Protein AF-A0A536HUK1-F1 (afdb_monomer_lite)

Secondary structure (DSSP, 8-state):
--B--SSHHHHHHHHHTT--EEPPPEEESS-TT-SEEEEEEEES-HHHHHHHHHHTT--GGGEEEEEEE-TTS--GGG--EEEEEEEEEEGGGGGGTS-HHHHHHHHHHHHH----

Radius of gyration: 14.63 Å; chains: 1; bounding box: 37×31×36 Å

pLDDT: mean 91.54, std 10.5, range [46.22, 98.62]

Structure (mmCIF, N/CA/C/O backbone):
data_AF-A0A536HUK1-F1
#
_entry.id   AF-A0A536HUK1-F1
#
loop_
_atom_site.group_PDB
_atom_site.id
_atom_site.type_symbol
_atom_site.label_atom_id
_atom_site.label_alt_id
_atom_site.label_comp_id
_atom_site.label_asym_id
_atom_site.label_entity_id
_atom_site.label_seq_id
_atom_site.pdbx_PDB_ins_code
_atom_site.Cartn_x
_atom_site.Cartn_y
_atom_site.Cartn_z
_atom_site.occupancy
_atom_site.B_iso_or_equiv
_atom_site.auth_seq_id
_atom_site.auth_comp_id
_atom_site.auth_asym_id
_atom_site.auth_atom_id
_atom_site.pdbx_PDB_model_num
ATOM 1 N N . MET A 1 1 ? -8.878 -3.269 -7.051 1.00 89.81 1 MET A N 1
ATOM 2 C CA . MET A 1 1 ? -8.559 -3.453 -5.617 1.00 89.81 1 MET A CA 1
ATOM 3 C C . MET A 1 1 ? -7.068 -3.739 -5.461 1.00 89.81 1 MET A C 1
ATOM 5 O O . MET A 1 1 ? -6.491 -4.218 -6.433 1.00 89.81 1 MET A O 1
ATOM 9 N N . PRO A 1 2 ? -6.446 -3.424 -4.310 1.00 97.44 2 PRO A N 1
ATOM 10 C CA . PRO A 1 2 ? -5.076 -3.835 -3.996 1.00 97.44 2 PRO A CA 1
ATOM 11 C C . PRO A 1 2 ? -4.906 -5.360 -4.002 1.00 97.44 2 PRO A C 1
ATOM 13 O O . PRO A 1 2 ? -5.822 -6.072 -3.597 1.00 97.44 2 PRO A O 1
ATOM 16 N N . GLN A 1 3 ? -3.751 -5.850 -4.453 1.00 97.75 3 GLN A N 1
ATOM 17 C CA . GLN A 1 3 ? -3.439 -7.277 -4.585 1.00 97.75 3 GLN A CA 1
ATOM 18 C C . GLN A 1 3 ? -2.298 -7.701 -3.657 1.00 97.75 3 GLN A C 1
ATOM 20 O O . GLN A 1 3 ? -1.313 -6.975 -3.496 1.00 97.75 3 GLN A O 1
ATOM 25 N N . LYS A 1 4 ? -2.433 -8.893 -3.068 1.00 96.75 4 LYS A N 1
ATOM 26 C CA . LYS A 1 4 ? -1.408 -9.558 -2.253 1.00 96.75 4 LYS A CA 1
ATOM 27 C C . LYS A 1 4 ? -0.551 -10.463 -3.136 1.00 96.75 4 LYS A C 1
ATOM 29 O O . LYS A 1 4 ? -1.032 -10.990 -4.132 1.00 96.75 4 LYS A O 1
ATOM 34 N N . PHE A 1 5 ? 0.701 -10.653 -2.739 1.00 96.31 5 PHE A N 1
ATOM 35 C CA . PHE A 1 5 ? 1.643 -11.550 -3.404 1.00 96.31 5 PHE A CA 1
ATOM 36 C C . PHE A 1 5 ? 2.460 -12.284 -2.348 1.00 96.31 5 PHE A C 1
ATOM 38 O O . PHE A 1 5 ? 2.890 -11.660 -1.374 1.00 96.31 5 PHE A O 1
ATOM 45 N N . ASP A 1 6 ? 2.731 -13.568 -2.576 1.00 92.62 6 ASP A N 1
ATOM 46 C CA . ASP A 1 6 ? 3.544 -14.382 -1.664 1.00 92.62 6 ASP A CA 1
ATOM 47 C C . ASP A 1 6 ? 4.983 -13.867 -1.588 1.00 92.62 6 ASP A C 1
ATOM 49 O O . ASP A 1 6 ? 5.594 -13.790 -0.520 1.00 92.62 6 ASP A O 1
ATOM 53 N N . ARG A 1 7 ? 5.533 -13.450 -2.734 1.00 94.75 7 ARG A N 1
ATOM 54 C CA . ARG A 1 7 ? 6.883 -12.894 -2.827 1.00 94.75 7 ARG A CA 1
ATOM 55 C C . ARG A 1 7 ? 6.814 -11.380 -2.958 1.00 94.75 7 ARG A C 1
ATOM 57 O O . ARG A 1 7 ? 6.181 -10.836 -3.862 1.00 94.75 7 ARG A O 1
ATOM 64 N N . ARG A 1 8 ? 7.595 -10.674 -2.130 1.00 94.50 8 ARG A N 1
ATOM 65 C CA . ARG A 1 8 ? 7.750 -9.208 -2.233 1.00 94.50 8 ARG A CA 1
ATOM 66 C C . ARG A 1 8 ? 8.218 -8.769 -3.619 1.00 94.50 8 ARG A C 1
ATOM 68 O O . ARG A 1 8 ? 7.869 -7.677 -4.049 1.00 94.50 8 ARG A O 1
ATOM 75 N N . ALA A 1 9 ? 9.006 -9.601 -4.301 1.00 94.69 9 ALA A N 1
ATOM 76 C CA . ALA A 1 9 ? 9.474 -9.305 -5.647 1.00 94.69 9 ALA A CA 1
ATOM 77 C C . ALA A 1 9 ? 8.315 -9.132 -6.641 1.00 94.69 9 ALA A C 1
ATOM 79 O O . ALA A 1 9 ? 8.316 -8.187 -7.424 1.00 94.69 9 ALA A O 1
ATOM 80 N N . ASP A 1 10 ? 7.295 -9.982 -6.567 1.00 97.19 10 ASP A N 1
ATOM 81 C CA . ASP A 1 10 ? 6.152 -9.911 -7.478 1.00 97.19 10 ASP A CA 1
ATOM 82 C C . ASP A 1 10 ? 5.282 -8.693 -7.170 1.00 97.19 10 ASP A C 1
ATOM 84 O O . ASP A 1 10 ? 4.898 -7.964 -8.080 1.00 97.19 10 ASP A O 1
ATOM 88 N N . GLY A 1 11 ? 5.116 -8.373 -5.885 1.00 97.50 11 GLY A N 1
ATOM 89 C CA . GLY A 1 11 ? 4.482 -7.128 -5.460 1.00 97.50 11 GLY A CA 1
ATOM 90 C C . GLY A 1 11 ? 5.205 -5.870 -5.953 1.00 97.50 11 GLY A C 1
ATOM 91 O O . GLY A 1 11 ? 4.563 -4.939 -6.435 1.00 97.50 11 GLY A O 1
ATOM 92 N N . PHE A 1 12 ? 6.542 -5.844 -5.913 1.00 96.25 12 PHE A N 1
ATOM 93 C CA . PHE A 1 12 ? 7.316 -4.736 -6.484 1.00 96.25 12 PHE A CA 1
ATOM 94 C C . PHE A 1 12 ? 7.138 -4.622 -8.000 1.00 96.25 12 PHE A C 1
ATOM 96 O O . PHE A 1 12 ? 6.951 -3.511 -8.487 1.00 96.25 12 PHE A O 1
ATOM 103 N N . ARG A 1 13 ? 7.170 -5.738 -8.741 1.00 96.50 13 ARG A N 1
ATOM 104 C CA . ARG A 1 13 ? 6.929 -5.734 -10.195 1.00 96.50 13 ARG A CA 1
ATOM 105 C C . ARG A 1 13 ? 5.527 -5.226 -10.522 1.00 96.50 13 ARG A C 1
ATOM 107 O O . ARG A 1 13 ? 5.382 -4.374 -11.389 1.00 96.50 13 ARG A O 1
ATOM 114 N N . HIS A 1 14 ? 4.525 -5.700 -9.786 1.00 97.81 14 HIS A N 1
ATOM 115 C CA . HIS A 1 14 ? 3.141 -5.267 -9.937 1.00 97.81 14 HIS A CA 1
ATOM 116 C C . HIS A 1 14 ? 2.972 -3.772 -9.646 1.00 97.81 14 HIS A C 1
ATOM 118 O O . HIS A 1 14 ? 2.333 -3.063 -10.413 1.00 97.81 14 HIS A O 1
ATOM 124 N N . ALA A 1 15 ? 3.574 -3.265 -8.568 1.00 98.00 15 ALA A N 1
ATOM 125 C CA . ALA A 1 15 ? 3.539 -1.840 -8.256 1.00 98.00 15 ALA A CA 1
ATOM 126 C C . ALA A 1 15 ? 4.258 -0.997 -9.320 1.00 98.00 15 ALA A C 1
ATOM 128 O O . ALA A 1 15 ? 3.753 0.055 -9.709 1.00 98.00 15 ALA A O 1
ATOM 129 N N . ALA A 1 16 ? 5.415 -1.458 -9.804 1.00 96.69 16 ALA A N 1
ATOM 130 C CA . ALA A 1 16 ? 6.200 -0.777 -10.831 1.00 96.69 16 ALA A CA 1
ATOM 131 C C . ALA A 1 16 ? 5.458 -0.675 -12.174 1.00 96.69 16 ALA A C 1
ATOM 133 O O . ALA A 1 16 ? 5.616 0.324 -12.867 1.00 96.69 16 ALA A O 1
ATOM 134 N N . SER A 1 17 ? 4.604 -1.648 -12.513 1.00 95.94 17 SER A N 1
ATOM 135 C CA . SER A 1 17 ? 3.728 -1.583 -13.693 1.00 95.94 17 SER A CA 1
ATOM 136 C C . SER A 1 17 ? 2.449 -0.756 -13.479 1.00 95.94 17 SER A C 1
ATOM 138 O O . SER A 1 17 ? 1.556 -0.766 -14.324 1.00 95.94 17 SER A O 1
ATOM 140 N N . GLY A 1 18 ? 2.338 -0.044 -12.352 1.00 96.62 18 GLY A N 1
ATOM 141 C CA . GLY A 1 18 ? 1.184 0.788 -12.001 1.00 96.62 18 GLY A CA 1
ATOM 142 C C . GLY A 1 18 ? 0.065 0.039 -11.272 1.00 96.62 18 GLY A C 1
ATOM 143 O O . GLY A 1 18 ? -0.960 0.631 -10.935 1.00 96.62 18 GLY A O 1
ATOM 144 N N . GLY A 1 19 ? 0.237 -1.250 -10.982 1.00 98.12 19 GLY A N 1
ATOM 145 C CA . GLY A 1 19 ? -0.682 -2.034 -10.164 1.00 98.12 19 GLY A CA 1
ATOM 146 C C . GLY A 1 19 ? -0.725 -1.582 -8.699 1.00 98.12 19 GLY A C 1
ATOM 147 O O . GLY A 1 19 ? 0.168 -0.898 -8.207 1.00 98.12 19 GLY A O 1
ATOM 148 N N . LEU A 1 20 ? -1.788 -1.951 -7.978 1.00 98.62 20 LEU A N 1
ATOM 149 C CA . LEU A 1 20 ? -1.925 -1.641 -6.552 1.00 98.62 20 LEU A CA 1
ATOM 150 C C . LEU A 1 20 ? -1.434 -2.826 -5.729 1.00 98.62 20 LEU A C 1
ATOM 152 O O . LEU A 1 20 ? -2.162 -3.798 -5.542 1.00 98.62 20 LEU A O 1
ATOM 156 N N . TRP A 1 21 ? -0.221 -2.742 -5.202 1.00 98.44 21 TRP A N 1
ATOM 157 C CA . TRP A 1 21 ? 0.319 -3.785 -4.340 1.00 98.44 21 TRP A CA 1
ATOM 158 C C . TRP A 1 21 ? -0.060 -3.545 -2.877 1.00 98.44 21 TRP A C 1
ATOM 160 O O . TRP A 1 21 ? 0.297 -2.517 -2.301 1.00 98.44 21 TRP A O 1
ATOM 170 N N . LEU A 1 22 ? -0.743 -4.512 -2.262 1.00 98.25 22 LEU A N 1
ATOM 171 C CA . LEU A 1 22 ? -0.920 -4.606 -0.817 1.00 98.25 22 LEU A CA 1
ATOM 172 C C . LEU A 1 22 ? 0.310 -5.289 -0.204 1.00 98.25 22 LEU A C 1
ATOM 174 O O . LEU A 1 22 ? 0.487 -6.504 -0.318 1.00 98.25 22 LEU A O 1
ATOM 178 N N . ALA A 1 23 ? 1.195 -4.495 0.398 1.00 96.62 23 ALA A N 1
ATOM 179 C CA . ALA A 1 23 ? 2.435 -5.007 0.969 1.00 96.62 23 ALA A CA 1
ATOM 180 C C . ALA A 1 23 ? 2.168 -5.899 2.198 1.00 96.62 23 ALA A C 1
ATOM 182 O O . ALA A 1 23 ? 1.172 -5.706 2.882 1.00 96.62 23 ALA A O 1
ATOM 183 N N . PRO A 1 24 ? 3.058 -6.846 2.539 1.00 94.38 24 PRO A N 1
ATOM 184 C CA . PRO A 1 24 ? 2.931 -7.598 3.784 1.00 94.38 24 PRO A CA 1
ATOM 185 C C . PRO A 1 24 ? 2.886 -6.680 5.013 1.00 94.38 24 PRO A C 1
ATOM 187 O O . PRO A 1 24 ? 3.594 -5.668 5.060 1.00 94.38 24 PRO A O 1
ATOM 190 N N . LEU A 1 25 ? 2.083 -7.064 6.008 1.00 94.62 25 LEU A N 1
ATOM 191 C CA . LEU A 1 25 ? 2.032 -6.397 7.307 1.00 94.62 25 LEU A CA 1
ATOM 192 C C . LEU A 1 25 ? 3.389 -6.491 8.010 1.00 94.62 25 LEU A C 1
ATOM 194 O O . LEU A 1 25 ? 4.056 -7.525 7.968 1.00 94.62 25 LEU A O 1
ATOM 198 N N . VAL A 1 26 ? 3.776 -5.411 8.680 1.00 92.31 26 VAL A N 1
ATOM 199 C CA . VAL A 1 26 ? 4.994 -5.340 9.492 1.00 92.31 26 VAL A CA 1
ATOM 200 C C . VAL A 1 26 ? 4.614 -4.846 10.878 1.00 92.31 26 VAL A C 1
ATOM 202 O O . VAL A 1 26 ? 3.935 -3.826 10.997 1.00 92.31 26 VAL A O 1
ATOM 205 N N . TYR A 1 27 ? 5.043 -5.557 11.918 1.00 91.44 27 TYR A N 1
ATOM 206 C CA . TYR A 1 27 ? 4.943 -5.052 13.280 1.00 91.44 27 TYR A CA 1
ATOM 207 C C . TYR A 1 27 ? 6.093 -4.079 13.528 1.00 91.44 27 TYR A C 1
ATOM 209 O O . TYR A 1 27 ? 7.253 -4.415 13.295 1.00 91.44 27 TYR A O 1
ATOM 217 N N . LEU A 1 28 ? 5.773 -2.865 13.965 1.00 90.31 28 LEU A N 1
ATOM 218 C CA . LEU A 1 28 ? 6.758 -1.860 14.338 1.00 90.31 28 LEU A CA 1
ATOM 219 C C . LEU A 1 28 ? 6.654 -1.625 15.850 1.00 90.31 28 LEU A C 1
ATOM 221 O O . LEU A 1 28 ? 5.607 -1.150 16.292 1.00 90.31 28 LEU A O 1
ATOM 225 N N . PRO A 1 29 ? 7.700 -1.927 16.644 1.00 88.25 29 PRO A N 1
ATOM 226 C CA . PRO A 1 29 ? 7.698 -1.669 18.087 1.00 88.25 29 PRO A CA 1
ATOM 227 C C . PRO A 1 29 ? 7.831 -0.173 18.407 1.00 88.25 29 PRO A C 1
ATOM 229 O O . PRO A 1 29 ? 7.404 0.276 19.464 1.00 88.25 29 PRO A O 1
ATOM 232 N N . SER A 1 30 ? 8.375 0.616 17.476 1.00 88.75 30 SER A N 1
ATOM 233 C CA . SER A 1 30 ? 8.448 2.073 17.560 1.00 88.75 30 SER A CA 1
ATOM 234 C C . SER A 1 30 ? 8.124 2.686 16.200 1.00 88.75 30 SER A C 1
ATOM 236 O O . SER A 1 30 ? 8.775 2.388 15.196 1.00 88.75 30 SER A O 1
ATOM 238 N N . ALA A 1 31 ? 7.073 3.503 16.148 1.00 87.62 31 ALA A N 1
ATOM 239 C CA . ALA A 1 31 ? 6.603 4.159 14.934 1.00 87.62 31 ALA A CA 1
ATOM 240 C C . ALA A 1 31 ? 5.800 5.426 15.257 1.00 87.62 31 ALA A C 1
ATOM 242 O O . ALA A 1 31 ? 5.323 5.614 16.375 1.00 87.62 31 ALA A O 1
ATOM 243 N N . ARG A 1 32 ? 5.609 6.283 14.243 1.00 83.25 32 ARG A N 1
ATOM 244 C CA . ARG A 1 32 ? 4.955 7.601 14.360 1.00 83.25 32 ARG A CA 1
ATOM 245 C C . ARG A 1 32 ? 3.596 7.573 15.071 1.00 83.25 32 ARG A C 1
ATOM 247 O O . ARG A 1 32 ? 3.244 8.553 15.715 1.00 83.25 32 ARG A O 1
ATOM 254 N N . PHE A 1 33 ? 2.825 6.497 14.917 1.00 84.94 33 PHE A N 1
ATOM 255 C CA . PHE A 1 33 ? 1.481 6.367 15.488 1.00 84.94 33 PHE A CA 1
ATOM 256 C C . PHE A 1 33 ? 1.411 5.319 16.609 1.00 84.94 33 PHE A C 1
ATOM 258 O O . PHE A 1 33 ? 0.338 4.790 16.884 1.00 84.94 33 PHE A O 1
ATOM 265 N N . GLY A 1 34 ? 2.549 5.023 17.243 1.00 88.75 34 GLY A N 1
ATOM 266 C CA . GLY A 1 34 ? 2.673 4.020 18.298 1.00 88.75 34 GLY A CA 1
ATOM 267 C C . GLY A 1 34 ? 3.043 2.633 17.777 1.00 88.75 34 GLY A C 1
ATOM 268 O O . GLY A 1 34 ? 3.068 2.383 16.565 1.00 88.75 34 GLY A O 1
ATOM 269 N N . ALA A 1 35 ? 3.356 1.739 18.713 1.00 90.50 35 ALA A N 1
ATOM 270 C CA . ALA A 1 35 ? 3.667 0.349 18.413 1.00 90.50 35 ALA A CA 1
ATOM 271 C C . ALA A 1 35 ? 2.451 -0.366 17.808 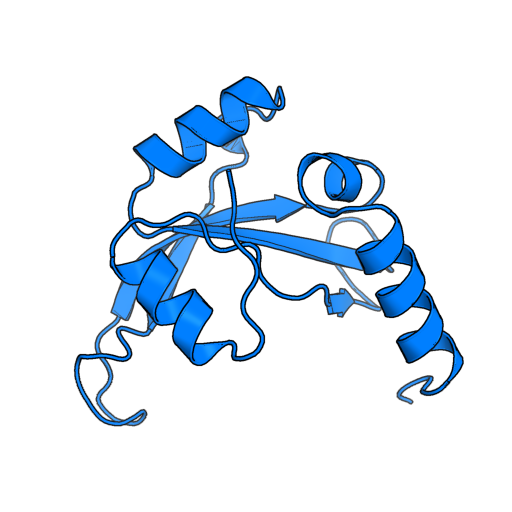1.00 90.50 35 ALA A C 1
ATOM 273 O O . ALA A 1 35 ? 1.312 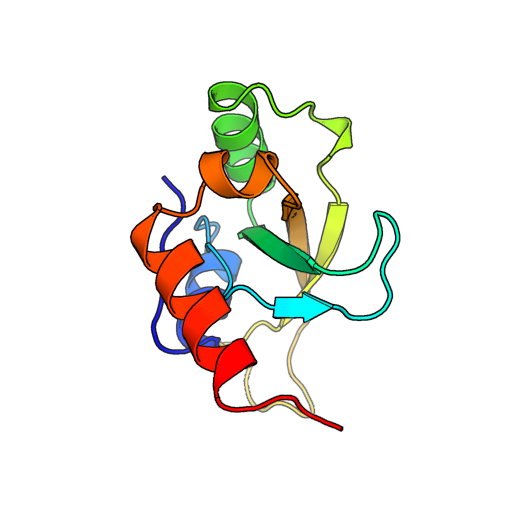-0.135 18.218 1.00 90.50 35 ALA A O 1
ATOM 274 N N . GLY A 1 36 ? 2.681 -1.244 16.834 1.00 91.31 36 GLY A N 1
ATOM 275 C CA . GLY A 1 36 ? 1.605 -2.042 16.256 1.00 91.31 36 GLY A CA 1
ATOM 276 C C . GLY A 1 36 ? 1.873 -2.519 14.839 1.00 91.31 36 GLY A C 1
ATOM 277 O O . GLY A 1 36 ? 2.975 -2.407 14.309 1.00 91.31 36 GLY A O 1
ATOM 278 N N . TRP A 1 37 ? 0.825 -3.049 14.212 1.00 93.50 37 TRP A N 1
ATOM 279 C CA . TRP A 1 37 ? 0.860 -3.480 12.820 1.00 93.50 37 TRP A CA 1
ATOM 280 C C . TRP A 1 37 ? 0.709 -2.301 11.864 1.00 93.50 37 TRP A C 1
ATOM 282 O O . TRP A 1 37 ? -0.197 -1.474 11.996 1.00 93.50 37 TRP A O 1
ATOM 292 N N . TYR A 1 38 ? 1.576 -2.281 10.861 1.00 94.56 38 TYR A N 1
ATOM 293 C CA . TYR A 1 38 ? 1.576 -1.316 9.779 1.00 94.56 38 TYR A CA 1
ATOM 294 C C . TYR A 1 38 ? 1.490 -2.045 8.447 1.00 94.56 38 TYR A C 1
ATOM 296 O O . TYR A 1 38 ? 2.208 -3.010 8.183 1.00 94.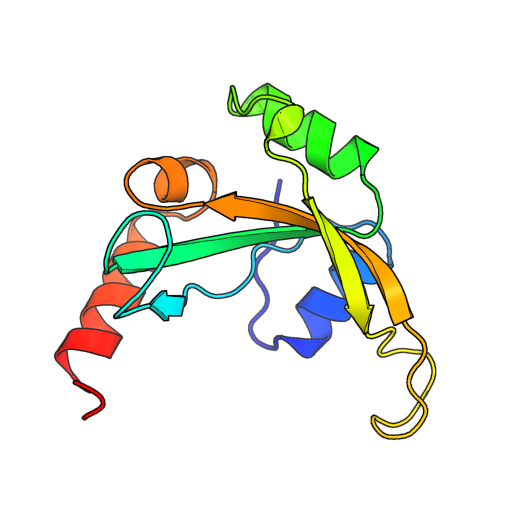56 38 TYR A O 1
ATOM 304 N N . GLY A 1 39 ? 0.613 -1.545 7.593 1.00 95.44 39 GLY A N 1
ATOM 305 C CA . GLY A 1 39 ? 0.456 -1.978 6.219 1.00 95.44 39 GLY A CA 1
ATOM 306 C C . GLY A 1 39 ? 0.646 -0.804 5.276 1.00 95.44 39 GLY A C 1
ATOM 307 O O . GLY A 1 39 ? 0.710 0.351 5.693 1.00 95.44 39 GLY A O 1
ATOM 308 N N . LYS A 1 40 ? 0.735 -1.086 3.982 1.00 96.88 40 LYS A N 1
ATOM 309 C CA . LYS A 1 40 ? 0.712 -0.040 2.959 1.00 96.88 40 LYS A CA 1
ATOM 310 C C . LYS A 1 40 ? 0.209 -0.565 1.629 1.00 96.88 40 LYS A C 1
ATOM 312 O O . LYS A 1 40 ? 0.410 -1.738 1.317 1.00 96.88 40 LYS A O 1
ATOM 317 N N . VAL A 1 41 ? -0.403 0.325 0.856 1.00 98.25 41 VAL A N 1
ATOM 318 C CA . VAL A 1 41 ? -0.671 0.101 -0.567 1.00 98.25 41 VAL A CA 1
ATOM 319 C C . VAL A 1 41 ? 0.321 0.918 -1.378 1.00 98.25 41 VAL A C 1
ATOM 321 O O . VAL A 1 41 ? 0.557 2.085 -1.067 1.00 98.25 41 VAL A O 1
ATOM 324 N N . VAL A 1 42 ? 0.924 0.284 -2.379 1.00 98.19 42 VAL A N 1
ATOM 325 C CA . VAL A 1 42 ? 2.060 0.808 -3.139 1.00 98.19 42 VAL A CA 1
ATOM 326 C C . VAL A 1 42 ? 1.765 0.743 -4.634 1.00 98.19 42 VAL A C 1
ATOM 328 O O . VAL A 1 42 ? 1.260 -0.272 -5.109 1.00 98.19 42 VAL A O 1
ATOM 331 N N . SER A 1 43 ? 2.097 1.800 -5.374 1.00 98.25 43 SER A N 1
ATOM 332 C CA . SER A 1 43 ? 2.029 1.831 -6.842 1.00 98.25 43 SER A CA 1
ATOM 333 C C . SER A 1 43 ? 2.975 2.884 -7.425 1.00 98.25 43 SER A C 1
ATOM 335 O O . SER A 1 43 ? 3.264 3.878 -6.764 1.00 98.25 43 SER A O 1
ATOM 337 N N . ALA A 1 44 ? 3.443 2.689 -8.656 1.00 97.38 44 ALA A N 1
ATOM 338 C CA . ALA A 1 44 ? 4.074 3.737 -9.462 1.00 97.38 44 ALA A CA 1
ATOM 339 C C . ALA A 1 44 ? 3.045 4.660 -10.155 1.00 97.38 44 ALA A C 1
ATOM 341 O O . ALA A 1 44 ? 3.413 5.726 -10.632 1.00 97.38 44 ALA A O 1
ATOM 342 N N . ASP A 1 45 ? 1.764 4.276 -10.178 1.00 97.44 45 ASP A N 1
ATOM 343 C CA . ASP A 1 45 ? 0.638 5.053 -10.710 1.00 97.44 45 ASP A CA 1
ATOM 344 C C . ASP A 1 45 ? -0.071 5.790 -9.547 1.00 97.44 45 ASP A C 1
ATOM 346 O O . ASP A 1 45 ? -0.878 5.185 -8.819 1.00 97.44 45 ASP A O 1
ATOM 350 N N . PRO A 1 46 ? 0.229 7.087 -9.321 1.00 97.50 46 PRO A N 1
ATOM 351 C CA . PRO A 1 46 ? -0.343 7.845 -8.211 1.00 97.50 46 PRO A CA 1
ATOM 352 C C . PRO A 1 46 ? -1.851 8.029 -8.360 1.00 97.50 46 PRO A C 1
ATOM 354 O O . PRO A 1 46 ? -2.573 8.028 -7.361 1.00 97.50 46 PRO A O 1
ATOM 357 N N . GLU A 1 47 ? -2.356 8.155 -9.586 1.00 97.88 47 GLU A N 1
ATOM 358 C CA . GLU A 1 47 ? -3.777 8.379 -9.814 1.00 97.88 47 GLU A CA 1
ATOM 359 C C . GLU A 1 47 ? -4.595 7.143 -9.471 1.00 97.88 47 GLU A C 1
ATOM 361 O O . GLU A 1 47 ? -5.642 7.250 -8.831 1.00 97.88 47 GLU A O 1
ATOM 366 N N . ARG A 1 48 ? -4.124 5.950 -9.849 1.00 98.19 48 ARG A N 1
ATOM 367 C CA . ARG A 1 48 ? -4.797 4.702 -9.477 1.00 98.19 48 ARG A CA 1
ATOM 368 C C . ARG A 1 48 ? -4.812 4.516 -7.968 1.00 98.19 48 ARG A C 1
ATOM 370 O O . ARG A 1 48 ? -5.833 4.083 -7.425 1.00 98.19 48 ARG A O 1
ATOM 377 N N . LEU A 1 49 ? -3.719 4.867 -7.291 1.00 97.94 49 LEU A N 1
ATOM 378 C CA . LEU A 1 49 ? -3.647 4.806 -5.836 1.00 97.94 49 LEU A CA 1
ATOM 379 C C . LEU A 1 49 ? -4.624 5.796 -5.184 1.00 97.94 49 LEU A C 1
ATOM 381 O O . LEU A 1 49 ? -5.366 5.408 -4.282 1.00 97.94 49 LEU A O 1
ATOM 385 N N . LEU A 1 50 ? -4.707 7.030 -5.690 1.00 98.19 50 LEU A N 1
ATOM 386 C CA . LEU A 1 50 ? -5.657 8.048 -5.226 1.00 98.19 50 LEU A CA 1
ATOM 387 C C . LEU A 1 50 ? -7.120 7.682 -5.515 1.00 98.19 50 LEU A C 1
ATOM 389 O O . LEU A 1 50 ? -7.984 7.914 -4.669 1.00 98.19 50 LEU A O 1
ATOM 393 N N . ARG A 1 51 ? -7.416 7.077 -6.673 1.00 98.31 51 ARG A N 1
ATOM 394 C CA . ARG A 1 51 ? -8.758 6.567 -7.001 1.00 98.31 51 ARG A CA 1
ATOM 395 C C . ARG A 1 51 ? -9.197 5.528 -5.977 1.00 98.31 51 ARG A C 1
ATOM 397 O O . ARG A 1 51 ? -10.283 5.653 -5.421 1.00 98.31 51 ARG A O 1
ATOM 404 N N . TRP A 1 52 ? -8.341 4.554 -5.665 1.00 98.12 52 TRP A N 1
ATOM 405 C CA . TRP A 1 52 ? -8.626 3.581 -4.610 1.00 98.12 52 TRP A CA 1
ATOM 406 C C . TRP A 1 52 ? -8.779 4.248 -3.236 1.00 98.12 52 TRP A C 1
ATOM 408 O O . TRP A 1 52 ? -9.752 3.971 -2.536 1.00 98.12 52 TRP A O 1
ATOM 418 N N . ALA A 1 53 ? -7.885 5.171 -2.877 1.00 97.81 53 ALA A N 1
ATOM 419 C CA . ALA A 1 53 ? -7.933 5.902 -1.611 1.00 97.81 53 ALA A CA 1
ATOM 420 C C . ALA A 1 53 ? -9.285 6.600 -1.403 1.00 97.81 53 ALA A C 1
ATOM 422 O O . ALA A 1 53 ? -9.897 6.475 -0.341 1.00 97.81 53 ALA A O 1
ATOM 423 N N . ARG A 1 54 ? -9.798 7.250 -2.456 1.00 97.88 54 ARG A N 1
ATOM 424 C CA . ARG A 1 54 ? -11.102 7.921 -2.456 1.00 97.88 54 ARG A CA 1
ATOM 425 C C . ARG A 1 54 ? -12.246 6.957 -2.146 1.00 97.88 54 ARG A C 1
ATOM 427 O O . ARG A 1 54 ? -13.093 7.291 -1.326 1.00 97.88 54 ARG A O 1
ATOM 434 N N . THR A 1 55 ? -12.234 5.742 -2.706 1.00 97.50 55 THR A N 1
ATOM 435 C CA . THR A 1 55 ? -13.256 4.713 -2.394 1.00 97.50 55 THR A CA 1
ATOM 436 C C . THR A 1 55 ? -13.244 4.253 -0.935 1.00 97.50 55 THR A C 1
ATOM 438 O O . THR A 1 55 ? -14.198 3.633 -0.476 1.00 97.50 55 THR A O 1
ATOM 441 N N . LYS A 1 56 ? -12.164 4.538 -0.199 1.00 97.25 56 LYS A N 1
ATOM 442 C CA . LYS A 1 56 ? -11.982 4.186 1.214 1.00 97.25 56 LYS A CA 1
ATOM 443 C C . LYS A 1 56 ? -12.069 5.396 2.146 1.00 97.25 56 LYS A C 1
ATOM 445 O O . LYS A 1 56 ? -11.769 5.263 3.329 1.00 97.25 56 LYS A O 1
ATOM 450 N N . GLY A 1 57 ? -12.425 6.575 1.626 1.00 96.75 57 GLY A N 1
ATOM 451 C CA . GLY A 1 57 ? -12.455 7.816 2.404 1.00 96.75 57 GLY A CA 1
ATOM 452 C C . GLY A 1 57 ? -11.073 8.281 2.883 1.00 96.75 57 GLY A C 1
ATOM 453 O O . GLY A 1 57 ? -10.971 9.052 3.835 1.00 96.75 57 GLY A O 1
ATOM 454 N N . ILE A 1 58 ? -9.990 7.810 2.256 1.00 96.62 58 ILE A N 1
ATOM 455 C CA . ILE A 1 58 ? -8.624 8.212 2.600 1.00 96.62 58 ILE A CA 1
ATOM 456 C C . ILE A 1 58 ? -8.308 9.529 1.869 1.00 96.62 58 ILE A C 1
ATOM 458 O O . ILE A 1 58 ? -8.430 9.588 0.642 1.00 96.62 58 ILE A O 1
ATOM 462 N N . PRO A 1 59 ? -7.886 10.594 2.579 1.00 95.56 59 PRO A N 1
ATOM 463 C CA . PRO A 1 59 ? -7.631 11.888 1.957 1.00 95.56 59 PRO A CA 1
ATOM 464 C C . PRO A 1 59 ? -6.356 11.860 1.105 1.00 95.56 59 PRO A C 1
ATOM 466 O O . PRO A 1 59 ? -5.379 11.203 1.461 1.00 95.56 59 PRO A O 1
ATOM 469 N N . ALA A 1 60 ? -6.321 12.652 0.029 1.00 96.19 60 ALA A N 1
ATOM 470 C CA . ALA A 1 60 ? -5.189 12.696 -0.906 1.00 96.19 60 ALA A CA 1
ATOM 471 C C . ALA A 1 60 ? -3.843 13.029 -0.234 1.00 96.19 60 ALA A C 1
ATOM 473 O O . ALA A 1 60 ? -2.812 12.495 -0.628 1.00 96.19 60 ALA A O 1
ATOM 474 N N . ARG A 1 61 ? -3.855 13.826 0.846 1.00 95.94 61 ARG A N 1
ATOM 475 C CA . ARG A 1 61 ? -2.661 14.144 1.657 1.00 95.94 61 ARG A CA 1
ATOM 476 C C . ARG A 1 61 ? -1.998 12.932 2.327 1.00 95.94 61 ARG A C 1
ATOM 478 O O . ARG A 1 61 ? -0.916 13.069 2.882 1.00 95.94 61 ARG A O 1
ATOM 485 N N . ALA A 1 62 ? -2.656 11.770 2.341 1.00 94.94 62 ALA A N 1
ATOM 486 C CA . ALA A 1 62 ? -2.072 10.521 2.828 1.00 94.94 62 ALA A CA 1
ATOM 487 C C . ALA A 1 62 ? -1.102 9.885 1.817 1.00 94.94 62 ALA A C 1
ATOM 489 O O . ALA A 1 62 ? -0.353 8.983 2.190 1.00 94.94 62 ALA A O 1
ATOM 490 N N . LEU A 1 63 ? -1.124 10.335 0.558 1.00 97.19 63 LEU A N 1
ATOM 491 C CA . LEU A 1 63 ? -0.201 9.896 -0.477 1.00 97.19 63 LEU A CA 1
ATOM 492 C C . LEU A 1 63 ? 1.216 10.372 -0.145 1.00 97.19 63 LEU A C 1
ATOM 494 O O . LEU A 1 63 ? 1.459 11.563 0.035 1.00 97.19 63 LEU A O 1
ATOM 498 N N . GLN A 1 64 ? 2.158 9.440 -0.102 1.00 96.75 64 GLN A N 1
ATOM 499 C CA . GLN A 1 64 ? 3.570 9.729 0.116 1.00 96.75 64 GLN A CA 1
ATOM 500 C C . GLN A 1 64 ? 4.375 9.340 -1.117 1.00 96.75 64 GLN A C 1
ATOM 502 O O . GLN A 1 64 ? 4.288 8.196 -1.568 1.00 96.75 64 GLN A O 1
ATOM 507 N N . LEU A 1 65 ? 5.196 10.265 -1.616 1.00 96.38 65 LEU A N 1
ATOM 508 C CA . LEU A 1 65 ? 6.215 9.965 -2.616 1.00 96.38 65 LEU A CA 1
ATOM 509 C C . LEU A 1 65 ? 7.400 9.260 -1.944 1.00 96.38 65 LEU A C 1
ATOM 511 O O . LEU A 1 65 ? 7.959 9.741 -0.959 1.00 96.38 65 LEU A O 1
ATOM 515 N N . LYS A 1 66 ? 7.778 8.109 -2.486 1.00 93.88 66 LYS A N 1
ATOM 516 C CA . LYS A 1 66 ? 8.941 7.296 -2.119 1.00 93.88 66 LYS A CA 1
ATOM 517 C C . LYS A 1 66 ? 9.581 6.766 -3.404 1.00 93.88 66 LYS A C 1
ATOM 519 O O . LYS A 1 66 ? 9.110 7.043 -4.502 1.00 93.88 66 LYS A O 1
ATOM 524 N N . SER A 1 67 ? 10.669 6.009 -3.292 1.00 92.81 67 SER A N 1
ATOM 525 C CA . SER A 1 67 ? 11.243 5.324 -4.454 1.00 92.81 67 SER A CA 1
ATOM 526 C C . SER A 1 67 ? 10.961 3.828 -4.421 1.00 92.81 67 SER A C 1
ATOM 528 O O . SER A 1 67 ? 11.032 3.194 -3.363 1.00 92.81 67 SER A O 1
ATOM 530 N N . LEU A 1 68 ? 10.682 3.257 -5.592 1.00 93.62 68 LEU A N 1
ATOM 531 C CA . LEU A 1 68 ? 10.499 1.823 -5.792 1.00 93.62 68 LEU A CA 1
ATOM 532 C C . LEU A 1 68 ? 11.696 1.221 -6.529 1.00 93.62 68 LEU A C 1
ATOM 534 O O . LEU A 1 68 ? 12.213 1.836 -7.459 1.00 93.62 68 LEU A O 1
ATOM 538 N N . PRO A 1 69 ? 12.165 0.028 -6.133 1.00 93.81 69 PRO A N 1
ATOM 539 C CA . PRO A 1 69 ? 13.151 -0.701 -6.917 1.00 93.81 69 PRO A CA 1
ATOM 540 C C . PRO A 1 69 ? 12.520 -1.236 -8.212 1.00 93.81 69 PRO A C 1
ATOM 542 O O . PRO A 1 69 ? 11.568 -2.012 -8.148 1.00 93.81 69 PRO A O 1
ATOM 545 N N . ASP A 1 70 ? 13.096 -0.901 -9.368 1.00 93.38 70 ASP A N 1
ATOM 546 C CA . ASP A 1 70 ? 12.735 -1.512 -10.653 1.00 93.38 70 ASP A CA 1
ATOM 547 C C . ASP A 1 70 ? 13.381 -2.898 -10.766 1.00 93.38 70 ASP A C 1
ATOM 549 O O . ASP A 1 70 ? 14.529 -3.039 -11.183 1.00 93.38 70 ASP A O 1
ATOM 553 N N . LEU A 1 71 ? 12.675 -3.949 -10.347 1.00 92.56 71 LEU A N 1
ATOM 554 C CA . LEU A 1 71 ? 13.239 -5.303 -10.365 1.00 92.56 71 LEU A CA 1
ATOM 555 C C . LEU A 1 71 ? 13.527 -5.834 -11.775 1.00 92.56 71 LEU A C 1
ATOM 557 O O . LEU A 1 71 ? 14.259 -6.816 -11.886 1.00 92.56 71 LEU A O 1
ATOM 561 N N . ALA A 1 72 ? 12.968 -5.216 -12.820 1.00 88.50 72 ALA A N 1
ATOM 562 C CA . ALA A 1 72 ? 13.219 -5.597 -14.204 1.00 88.50 72 ALA A CA 1
ATOM 563 C C . ALA A 1 72 ? 14.517 -4.982 -14.755 1.00 88.50 72 ALA A C 1
ATOM 565 O O . ALA A 1 72 ? 15.053 -5.486 -15.735 1.00 88.50 72 ALA A O 1
ATOM 566 N N . SER A 1 73 ? 15.070 -3.943 -14.117 1.00 90.81 73 SER A N 1
ATOM 567 C CA . SER A 1 73 ? 16.256 -3.246 -14.631 1.00 90.81 73 SER A CA 1
ATOM 568 C C . SER A 1 73 ? 17.587 -3.963 -14.388 1.00 90.81 73 SER A C 1
ATOM 570 O O . SER A 1 73 ? 18.626 -3.414 -14.743 1.00 90.81 73 SER A O 1
ATOM 572 N N . GLY A 1 74 ? 17.591 -5.108 -13.697 1.00 89.38 74 GLY A N 1
ATOM 573 C CA . GLY A 1 74 ? 18.802 -5.882 -13.420 1.00 89.38 74 GLY A CA 1
ATOM 574 C C . GLY A 1 74 ? 19.120 -6.113 -11.930 1.00 89.38 74 GLY A C 1
ATOM 575 O O . GLY A 1 74 ? 18.230 -6.063 -11.060 1.00 89.38 74 GLY A O 1
ATOM 576 N N . PRO A 1 75 ? 20.390 -6.447 -11.617 1.00 90.81 75 PRO A N 1
ATOM 577 C CA . PRO A 1 75 ? 20.787 -6.910 -10.293 1.00 90.81 75 PRO A CA 1
ATOM 578 C C . PRO A 1 75 ? 20.722 -5.800 -9.242 1.00 90.81 75 PRO A C 1
ATOM 580 O O . PRO A 1 75 ? 20.719 -4.610 -9.544 1.00 90.81 75 PRO A O 1
ATOM 583 N N . ARG A 1 76 ? 20.654 -6.205 -7.966 1.00 89.69 76 ARG A N 1
ATOM 584 C CA . ARG A 1 76 ? 20.401 -5.300 -6.830 1.00 89.69 76 ARG A CA 1
ATOM 585 C C . ARG A 1 76 ? 21.398 -4.135 -6.740 1.00 89.69 76 ARG A C 1
ATOM 587 O O . ARG A 1 76 ? 20.978 -3.059 -6.332 1.00 89.69 76 ARG A O 1
ATOM 594 N N . SER A 1 77 ? 22.664 -4.344 -7.105 1.00 91.25 77 SER A N 1
ATOM 595 C CA . SER A 1 77 ? 23.744 -3.348 -7.018 1.00 91.25 77 SER A CA 1
ATOM 596 C C . SER A 1 77 ? 23.588 -2.166 -7.979 1.00 91.25 77 SER A C 1
ATOM 598 O O . SER A 1 77 ? 24.046 -1.077 -7.660 1.00 91.25 77 SER A O 1
ATOM 600 N N . VAL A 1 78 ? 22.922 -2.357 -9.120 1.00 91.06 78 VAL A N 1
ATOM 601 C CA . VAL A 1 78 ? 22.764 -1.337 -10.181 1.00 91.06 78 VAL A CA 1
ATOM 602 C C . VAL A 1 78 ? 21.296 -1.073 -10.517 1.00 91.06 78 VAL A C 1
ATOM 604 O O . VAL A 1 78 ? 20.954 -0.533 -11.567 1.00 91.06 78 VAL A O 1
ATOM 607 N N . ARG A 1 79 ? 20.392 -1.497 -9.632 1.00 93.56 79 ARG A N 1
ATOM 608 C CA . ARG A 1 79 ? 18.958 -1.447 -9.882 1.00 93.56 79 ARG A CA 1
ATOM 609 C C . ARG A 1 79 ? 18.455 -0.006 -9.949 1.00 93.56 79 ARG A C 1
ATOM 611 O O . ARG A 1 79 ? 18.626 0.756 -8.996 1.00 93.56 79 ARG A O 1
ATOM 618 N N . ARG A 1 80 ? 17.735 0.328 -11.022 1.00 93.81 80 ARG A N 1
ATOM 619 C CA . ARG A 1 80 ? 17.071 1.624 -11.180 1.00 93.81 80 ARG A CA 1
ATOM 620 C C . ARG A 1 80 ? 16.026 1.838 -10.085 1.00 93.81 80 ARG A C 1
ATOM 622 O O . ARG A 1 80 ? 15.435 0.898 -9.541 1.00 93.81 80 ARG A O 1
ATOM 629 N N . ARG A 1 81 ? 15.787 3.108 -9.769 1.00 94.62 81 ARG A N 1
ATOM 630 C CA . ARG A 1 81 ? 14.747 3.547 -8.838 1.00 94.62 81 ARG A CA 1
ATOM 631 C C . ARG A 1 81 ? 13.674 4.289 -9.621 1.00 94.62 81 ARG A C 1
ATOM 633 O O . ARG A 1 81 ? 13.993 5.188 -10.388 1.00 94.62 81 ARG A O 1
ATOM 640 N N . LEU A 1 82 ? 12.422 3.909 -9.413 1.00 92.88 82 LEU A N 1
ATOM 641 C CA . LEU A 1 82 ? 11.259 4.574 -9.993 1.00 92.88 82 LEU A CA 1
ATOM 642 C C . LEU A 1 82 ? 10.610 5.481 -8.944 1.00 92.88 82 LEU A C 1
ATOM 644 O O . LEU A 1 82 ? 10.688 5.164 -7.747 1.00 92.88 82 LEU A O 1
ATOM 648 N N . PRO A 1 83 ? 9.927 6.560 -9.360 1.00 94.88 83 PRO A N 1
ATOM 649 C CA . PRO A 1 83 ? 8.934 7.209 -8.516 1.00 94.88 83 PRO A CA 1
ATOM 650 C C . PRO A 1 83 ? 7.912 6.175 -8.036 1.00 94.88 83 PRO A C 1
ATOM 652 O O . PRO A 1 83 ? 7.407 5.365 -8.812 1.00 94.88 83 PRO A O 1
ATOM 655 N N . GLY A 1 84 ? 7.642 6.168 -6.738 1.00 95.69 84 GLY A N 1
ATOM 656 C CA . GLY A 1 84 ? 6.685 5.272 -6.116 1.00 95.69 84 GLY A CA 1
ATOM 657 C C . GLY A 1 84 ? 5.815 6.003 -5.120 1.00 95.69 84 GLY A C 1
ATOM 658 O O . GLY A 1 84 ? 6.259 6.920 -4.440 1.00 95.69 84 GLY A O 1
ATOM 659 N N . TYR A 1 85 ? 4.572 5.573 -5.000 1.00 97.62 85 TYR A N 1
ATOM 660 C CA . TYR A 1 85 ? 3.581 6.225 -4.166 1.00 97.62 85 TYR A CA 1
ATOM 661 C C . TYR A 1 85 ? 2.995 5.233 -3.185 1.00 97.62 85 TYR A C 1
ATOM 663 O O . TYR A 1 85 ? 2.755 4.069 -3.510 1.00 97.62 85 TYR A O 1
ATOM 671 N N . HIS A 1 86 ? 2.851 5.686 -1.948 1.00 97.19 86 HIS A N 1
ATOM 672 C CA . HIS A 1 86 ? 2.453 4.855 -0.829 1.00 97.19 86 HIS A CA 1
ATOM 673 C C . HIS A 1 86 ? 1.291 5.507 -0.090 1.00 97.19 86 HIS A C 1
ATOM 675 O O . HIS A 1 86 ? 1.281 6.719 0.117 1.00 97.19 86 HIS A O 1
ATOM 681 N N . ILE A 1 87 ? 0.360 4.680 0.372 1.00 97.44 87 ILE A N 1
ATOM 682 C CA . ILE A 1 87 ? -0.569 5.031 1.443 1.00 97.44 87 ILE A CA 1
ATOM 683 C C . ILE A 1 87 ? -0.303 4.064 2.586 1.00 97.44 87 ILE A C 1
ATOM 685 O O . ILE A 1 87 ? -0.562 2.866 2.458 1.00 97.44 87 ILE A O 1
ATOM 689 N N . ASP A 1 88 ? 0.249 4.587 3.678 1.00 95.44 88 ASP A N 1
ATOM 690 C CA . ASP A 1 88 ? 0.485 3.815 4.893 1.00 95.44 88 ASP A CA 1
ATOM 691 C C . ASP A 1 88 ? -0.842 3.639 5.659 1.00 95.44 88 ASP A C 1
ATOM 693 O O . ASP A 1 88 ? -1.665 4.552 5.747 1.00 95.44 88 ASP A O 1
ATOM 697 N N . LEU A 1 89 ? -1.052 2.446 6.209 1.00 95.50 89 LEU A N 1
ATOM 698 C CA . LEU A 1 89 ? -2.237 2.037 6.958 1.00 95.50 89 LEU A CA 1
ATOM 699 C C . LEU A 1 89 ? -1.798 1.531 8.334 1.00 95.50 89 LEU A C 1
ATOM 701 O O . LEU A 1 89 ? -0.831 0.780 8.443 1.00 95.50 89 LEU A O 1
ATOM 705 N N . TRP A 1 90 ? -2.513 1.931 9.380 1.00 94.19 90 TRP A N 1
ATOM 706 C CA . TRP A 1 90 ? -2.222 1.562 10.765 1.00 94.19 90 TRP A CA 1
ATOM 707 C C . TRP A 1 90 ? -3.507 1.560 11.596 1.00 94.19 90 TRP A C 1
ATOM 709 O O . TRP A 1 90 ? -4.497 2.207 11.230 1.00 94.19 90 TRP A O 1
ATOM 719 N N . GLY A 1 91 ? -3.495 0.833 12.716 1.00 90.75 91 GLY A N 1
ATOM 720 C CA . GLY A 1 91 ? -4.657 0.703 13.598 1.00 90.75 91 GLY A CA 1
ATOM 721 C C . GLY A 1 91 ? -5.910 0.260 12.834 1.00 90.75 91 GLY A C 1
ATOM 722 O O . GLY A 1 91 ? -5.849 -0.627 11.982 1.00 90.75 91 GLY A O 1
ATOM 723 N N . ALA A 1 92 ? -7.041 0.925 13.081 1.00 91.12 92 ALA A N 1
ATOM 724 C CA . ALA A 1 92 ? -8.310 0.618 12.415 1.00 91.12 92 ALA A CA 1
ATOM 725 C C . ALA A 1 92 ? -8.264 0.767 10.878 1.00 91.12 92 ALA A C 1
ATOM 727 O O . ALA A 1 92 ? -9.025 0.105 10.175 1.00 91.12 92 ALA A O 1
ATOM 728 N N . ARG A 1 93 ? -7.348 1.581 10.322 1.00 93.50 93 ARG A N 1
ATOM 729 C CA . ARG A 1 93 ? -7.238 1.773 8.862 1.00 93.50 93 ARG A CA 1
ATOM 730 C C . ARG A 1 93 ? -6.709 0.544 8.128 1.00 93.50 93 ARG A C 1
ATOM 732 O O . ARG A 1 93 ? -6.861 0.473 6.913 1.00 93.50 93 ARG A O 1
ATOM 739 N N . LEU A 1 94 ? -6.122 -0.427 8.829 1.00 95.19 94 LEU A N 1
ATOM 740 C CA . LEU A 1 94 ? -5.726 -1.697 8.217 1.00 95.19 94 LEU A CA 1
ATOM 741 C C . LEU A 1 94 ? -6.933 -2.420 7.596 1.00 95.19 94 LEU A C 1
ATOM 743 O O . LEU A 1 94 ? -6.827 -2.927 6.483 1.00 95.19 94 LEU A O 1
ATOM 747 N N . ALA A 1 95 ? -8.106 -2.361 8.234 1.00 94.31 95 ALA A N 1
ATOM 748 C CA . ALA A 1 95 ? -9.332 -2.993 7.738 1.00 94.31 95 ALA A CA 1
ATOM 749 C C . ALA A 1 95 ? -9.854 -2.400 6.410 1.00 94.31 95 ALA A C 1
ATOM 751 O O . ALA A 1 95 ? -10.731 -2.971 5.771 1.00 94.31 95 ALA A O 1
ATOM 752 N N . LEU A 1 96 ? -9.310 -1.263 5.950 1.00 94.69 96 LEU A N 1
ATOM 753 C CA . LEU A 1 96 ? -9.660 -0.690 4.644 1.00 94.69 96 LEU A CA 1
ATOM 754 C C . LEU A 1 96 ? -9.101 -1.508 3.468 1.00 94.69 96 LEU A C 1
ATOM 756 O O . LEU A 1 96 ? -9.585 -1.350 2.340 1.00 94.69 96 LEU A O 1
ATOM 760 N N . ALA A 1 97 ? -8.077 -2.333 3.716 1.00 95.88 97 ALA A N 1
ATOM 761 C CA . ALA A 1 97 ? -7.348 -3.065 2.683 1.00 95.88 97 ALA A CA 1
ATOM 762 C C . ALA A 1 97 ? -7.035 -4.529 3.032 1.00 95.88 97 ALA A C 1
ATOM 764 O O . ALA A 1 97 ? -6.999 -5.348 2.120 1.00 95.88 97 ALA A O 1
ATOM 765 N N . TYR A 1 98 ? -6.794 -4.847 4.306 1.00 95.56 98 TYR A N 1
ATOM 766 C CA . TYR A 1 98 ? -6.488 -6.204 4.765 1.00 95.56 98 TYR A CA 1
ATOM 767 C C . TYR A 1 98 ? -7.760 -6.894 5.238 1.00 95.56 98 TYR A C 1
ATOM 769 O O . TYR A 1 98 ? -8.574 -6.279 5.933 1.00 95.56 98 TYR A O 1
ATOM 777 N N . ASP A 1 99 ? -7.910 -8.165 4.875 1.00 92.50 99 ASP A N 1
ATOM 778 C CA . ASP A 1 99 ? -8.999 -8.981 5.397 1.00 92.50 99 ASP A CA 1
ATOM 779 C C . ASP A 1 99 ? -8.752 -9.346 6.880 1.00 92.50 99 ASP A C 1
ATOM 781 O O . ASP A 1 99 ? -7.614 -9.276 7.367 1.00 92.50 99 ASP A O 1
ATOM 785 N N . PRO A 1 100 ? -9.809 -9.681 7.644 1.00 90.88 100 PRO A N 1
ATOM 786 C CA . PRO A 1 100 ? -9.668 -10.052 9.052 1.00 90.88 100 PRO A CA 1
ATOM 787 C C . PRO A 1 100 ? -8.695 -11.214 9.287 1.00 90.88 100 PRO A C 1
ATOM 789 O O . PRO A 1 100 ? -7.968 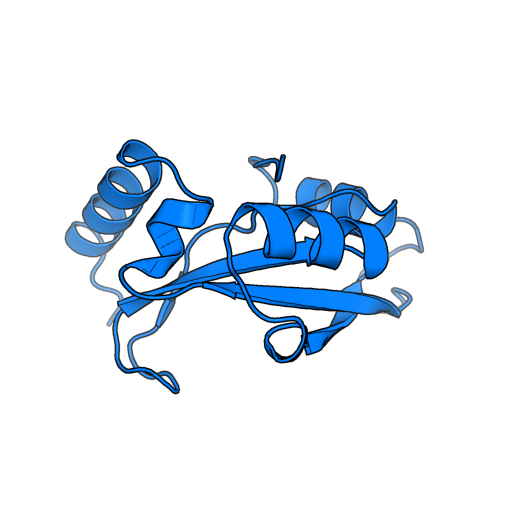-11.210 10.285 1.00 90.88 100 PRO A O 1
ATOM 792 N N . ASP A 1 101 ? -8.626 -12.165 8.355 1.00 91.25 101 ASP A N 1
ATOM 793 C CA . ASP A 1 101 ? -7.770 -13.343 8.468 1.00 91.25 101 ASP A CA 1
ATOM 794 C C . ASP A 1 101 ? -6.284 -12.990 8.332 1.00 91.25 101 ASP A C 1
ATOM 796 O O . ASP A 1 101 ? -5.446 -13.548 9.039 1.00 91.25 101 ASP A O 1
ATOM 800 N N . ASP A 1 102 ? -5.925 -12.035 7.473 1.00 89.44 102 ASP A N 1
ATOM 801 C CA . ASP A 1 102 ? -4.567 -11.503 7.366 1.00 89.44 102 ASP A CA 1
ATOM 802 C C . ASP A 1 102 ? -4.114 -10.882 8.687 1.00 89.44 102 ASP A C 1
ATOM 804 O O . ASP A 1 102 ? -2.983 -11.102 9.129 1.00 89.44 102 ASP A O 1
ATOM 808 N N . LEU A 1 103 ? -5.002 -10.118 9.329 1.00 89.19 103 LEU A N 1
ATOM 809 C CA . LEU A 1 103 ? -4.726 -9.464 10.606 1.00 89.19 103 LEU A CA 1
ATOM 810 C C . LEU A 1 103 ? -4.587 -10.489 11.734 1.00 89.19 103 LEU A C 1
ATOM 812 O O . LEU A 1 103 ? -3.692 -10.357 12.573 1.00 89.19 103 LEU A O 1
ATOM 816 N N . ALA A 1 104 ? -5.433 -11.521 11.745 1.00 89.25 104 ALA A N 1
ATOM 817 C CA . ALA A 1 104 ? -5.345 -12.622 12.698 1.00 89.25 104 ALA A CA 1
ATOM 818 C C . ALA A 1 104 ? -4.041 -13.417 12.523 1.00 89.25 104 ALA A C 1
ATOM 820 O O . ALA A 1 104 ? -3.302 -13.601 13.491 1.00 89.25 104 ALA A O 1
ATOM 821 N N . ARG A 1 105 ? -3.699 -13.800 11.284 1.00 87.31 105 ARG A N 1
ATOM 822 C CA . ARG A 1 105 ? -2.447 -14.504 10.958 1.00 87.31 105 ARG A CA 1
ATOM 823 C C . ARG A 1 105 ? -1.211 -13.693 11.337 1.00 87.31 105 ARG A C 1
ATOM 825 O O . ARG A 1 105 ? -0.250 -14.252 11.863 1.00 87.31 105 ARG A O 1
ATOM 832 N N . ALA A 1 106 ? -1.219 -12.384 11.088 1.00 86.06 106 ALA A N 1
ATOM 833 C CA . ALA A 1 106 ? -0.118 -11.508 11.478 1.00 86.06 106 ALA A CA 1
ATOM 834 C C . ALA A 1 106 ? 0.090 -11.530 12.999 1.00 86.06 106 ALA A C 1
ATOM 836 O O . ALA A 1 106 ? 1.200 -11.785 13.462 1.00 86.06 106 ALA A O 1
ATOM 837 N N . ARG A 1 107 ? -0.989 -11.360 13.775 1.00 83.88 107 ARG A N 1
ATOM 838 C CA . ARG A 1 107 ? -0.949 -11.413 15.245 1.00 83.88 107 ARG A CA 1
ATOM 839 C C . ARG A 1 107 ? -0.426 -12.753 15.764 1.00 83.88 107 ARG A C 1
ATOM 841 O O . ARG A 1 107 ? 0.449 -12.746 16.619 1.00 83.88 107 ARG A O 1
ATOM 848 N N . GLN A 1 108 ? -0.887 -13.872 15.204 1.00 82.88 108 GLN A N 1
ATOM 849 C CA . GLN A 1 108 ? -0.427 -15.211 15.593 1.00 82.88 108 GLN A CA 1
ATOM 850 C C . GLN A 1 108 ? 1.079 -15.405 15.373 1.00 82.88 108 GLN A C 1
ATOM 852 O O . GLN A 1 108 ? 1.755 -15.921 16.256 1.00 82.88 108 GLN A O 1
ATOM 857 N N . ARG A 1 109 ? 1.628 -14.945 14.239 1.00 75.38 109 ARG A N 1
ATOM 858 C CA . ARG A 1 109 ? 3.077 -15.028 13.970 1.00 75.38 109 ARG A CA 1
ATOM 859 C C . ARG A 1 109 ? 3.908 -14.283 15.014 1.00 75.38 109 ARG A C 1
ATOM 861 O O 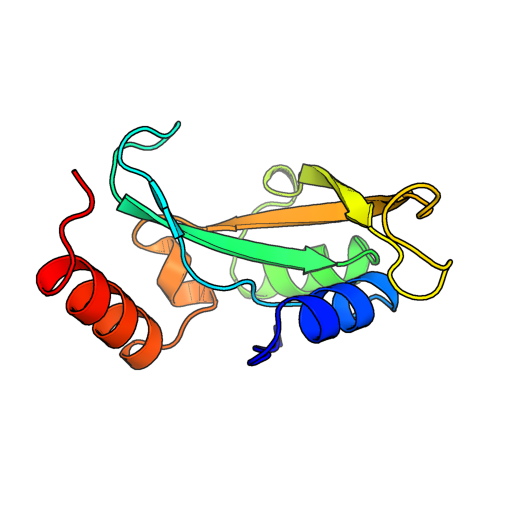. ARG A 1 109 ? 4.928 -14.796 15.448 1.00 75.38 109 ARG A O 1
ATOM 868 N N . PHE A 1 110 ? 3.462 -13.101 15.435 1.00 67.56 110 PHE A N 1
ATOM 869 C CA . PHE A 1 110 ? 4.168 -12.319 16.455 1.00 67.56 110 PHE A CA 1
ATOM 870 C C . PHE A 1 110 ? 4.033 -12.914 17.863 1.00 67.56 110 PHE A C 1
ATOM 872 O O . PHE A 1 110 ? 4.951 -12.805 18.663 1.00 67.56 110 PHE A O 1
ATOM 879 N N . SER A 1 111 ? 2.908 -13.564 18.173 1.00 62.34 111 SER A N 1
ATOM 880 C CA . SER A 1 111 ? 2.736 -14.271 19.448 1.00 62.34 111 SER A CA 1
ATOM 881 C C . SER A 1 111 ? 3.618 -15.518 19.578 1.00 62.34 111 SER A C 1
ATOM 883 O O . SER A 1 111 ? 3.874 -15.942 20.699 1.00 62.34 111 SER A O 1
ATOM 885 N N . ILE A 1 112 ? 4.059 -16.105 18.459 1.00 59.25 112 ILE A N 1
ATOM 886 C CA . ILE A 1 112 ? 4.941 -17.282 18.439 1.00 59.25 112 ILE A CA 1
ATOM 887 C C . ILE A 1 112 ? 6.419 -16.864 18.426 1.00 59.25 112 ILE A C 1
ATOM 889 O O . ILE A 1 112 ? 7.215 -17.474 19.131 1.00 59.25 112 ILE A O 1
ATOM 893 N N . ASP A 1 113 ? 6.767 -15.796 17.700 1.00 48.75 113 ASP A N 1
ATOM 894 C CA . ASP A 1 113 ? 8.112 -15.210 17.677 1.00 48.75 113 ASP A CA 1
ATOM 895 C C . ASP A 1 113 ? 8.086 -13.774 18.227 1.00 48.75 113 ASP A C 1
ATOM 897 O O . ASP A 1 113 ? 8.038 -12.811 17.445 1.00 48.75 113 ASP A O 1
ATOM 901 N N . PRO A 1 114 ? 8.144 -13.580 19.559 1.00 46.22 114 PRO A N 1
ATOM 902 C CA . PRO A 1 114 ? 8.552 -12.297 20.101 1.00 46.22 114 PRO A CA 1
ATOM 903 C C . PRO A 1 114 ? 10.021 -12.108 19.711 1.00 46.22 114 PRO A C 1
ATOM 905 O O . PRO A 1 114 ? 10.920 -12.657 20.340 1.00 46.22 114 PRO A O 1
ATOM 908 N N . GLN A 1 115 ? 10.275 -11.397 18.612 1.00 46.72 115 GLN A N 1
ATOM 909 C CA . GLN A 1 115 ? 11.643 -11.012 18.279 1.00 46.72 115 GLN A CA 1
ATOM 910 C C . GLN A 1 115 ? 12.184 -10.141 19.432 1.00 46.72 115 GLN A C 1
ATOM 912 O O . GLN A 1 115 ? 11.497 -9.179 19.796 1.00 46.72 115 GLN A O 1
ATOM 917 N N . PRO A 1 116 ? 13.340 -10.505 20.019 1.00 47.47 116 PRO A N 1
ATOM 918 C CA . PRO A 1 116 ? 13.980 -9.747 21.091 1.00 47.47 116 PRO A CA 1
ATOM 919 C C . PRO A 1 116 ? 14.449 -8.359 20.635 1.00 47.47 116 PRO A C 1
ATOM 921 O O . PRO A 1 116 ? 14.726 -8.177 19.425 1.00 47.47 116 PRO A O 1
#

Sequence (116 aa):
MPQKFDRRADGFRHAASGGLWLAPLVYLPSARFGAGWYGKVVSADPERLLRWARTKGIPARALQLKSLPDLASGPRSVRRRLPGYHIDLWGARLALAYDPDDLARARQRFSIDPQP

Foldseek 3Di:
DADEDPDVLVLLQCQAVFHWHWDAWDFDCDDPVHTGIKIKIKHLNLVVV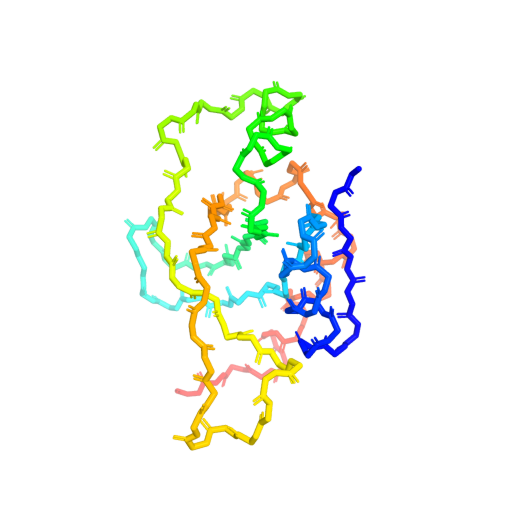VVLCVVLVHDSVQKDWDWGFPPVQDDPVPTDIGTMIMRMADDPRCVSPDDPVSVVVVVVVCVVDVDD